Protein AF-I9H4C8-F1 (afdb_monomer)

Solvent-accessible surface area (backbone atoms only — not comparable to full-atom values): 6233 Å² total; per-residue (Å²): 110,74,68,60,54,50,52,52,50,52,52,51,51,51,53,51,51,50,54,53,52,52,52,52,49,46,36,62,76,51,71,18,38,37,35,39,35,43,27,40,49,20,89,77,54,63,38,48,39,36,34,23,54,72,83,42,77,78,46,80,48,78,42,61,51,22,75,89,47,64,49,80,47,59,39,76,72,70,81,42,82,40,41,40,37,43,31,47,72,85,47,77,48,75,49,78,46,74,39,85,59,78,43,85,46,82,48,82,44,72,116

pLDDT: mean 79.48, std 10.51, range [53.47, 94.62]

Radius of gyration: 19.23 Å; Cα contacts (8 Å, |Δi|>4): 201; chains: 1; bounding b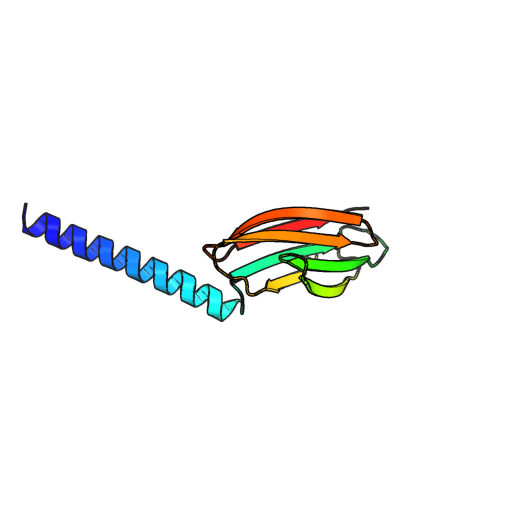ox: 34×24×62 Å

Secondary structure (DSSP, 8-state):
-HHHHHHHHHHHHHHHHHHHHHHHHHHHHTSSSEEEEEEE--SS--EEEEEEETTEEEEEEEE---TT-PEEEEE---SEEEEEEEEETTEEEEEEEEESS-EEEEEEE--

Structure (mmCIF, N/CA/C/O backbone):
data_AF-I9H4C8-F1
#
_entry.id   AF-I9H4C8-F1
#
loop_
_atom_site.group_PDB
_atom_site.id
_atom_site.type_symbol
_atom_site.label_atom_id
_atom_site.label_alt_id
_atom_site.label_comp_id
_atom_site.label_asym_id
_atom_site.label_entity_id
_atom_site.label_seq_id
_atom_site.pdbx_PDB_ins_code
_atom_site.Cartn_x
_atom_site.Cartn_y
_atom_site.Cartn_z
_atom_site.occupancy
_atom_site.B_iso_or_equiv
_atom_site.auth_seq_id
_atom_site.auth_comp_id
_atom_site.auth_asym_id
_atom_site.auth_atom_id
_atom_site.pdbx_PDB_model_num
ATOM 1 N N . MET A 1 1 ? -11.443 0.118 45.455 1.00 59.91 1 MET A N 1
ATOM 2 C CA . MET A 1 1 ? -11.248 -0.518 44.123 1.00 59.91 1 MET A CA 1
ATOM 3 C C . MET A 1 1 ? -12.305 -0.159 43.065 1.00 59.91 1 MET A C 1
ATOM 5 O O . MET A 1 1 ? -11.924 0.028 41.919 1.00 59.91 1 MET A O 1
ATOM 9 N N . ARG A 1 2 ? -13.609 -0.033 43.387 1.00 68.06 2 ARG A N 1
ATOM 10 C CA . ARG A 1 2 ? -14.682 0.230 42.388 1.00 68.06 2 ARG A CA 1
ATOM 11 C C . ARG A 1 2 ? -14.514 1.547 41.603 1.00 68.06 2 ARG A C 1
ATOM 13 O O . ARG A 1 2 ? -14.679 1.552 40.390 1.00 68.06 2 ARG A O 1
ATOM 20 N N . LYS A 1 3 ? -14.125 2.640 42.278 1.00 71.81 3 LYS A N 1
ATOM 21 C CA . LYS A 1 3 ? -13.857 3.950 41.643 1.00 71.81 3 LYS A CA 1
ATOM 22 C C . LYS A 1 3 ? -12.637 3.914 40.708 1.00 71.81 3 LYS A C 1
ATOM 24 O O . LYS A 1 3 ? -12.723 4.412 39.595 1.00 71.81 3 LYS A O 1
ATOM 29 N N . LEU A 1 4 ? -11.555 3.248 41.122 1.00 78.94 4 LEU A N 1
ATOM 30 C CA . LEU A 1 4 ? -10.335 3.102 40.317 1.00 78.94 4 LEU A CA 1
ATOM 31 C C . LEU A 1 4 ? -10.591 2.298 39.031 1.00 78.94 4 LEU A C 1
ATOM 33 O O . LEU A 1 4 ? -10.185 2.722 37.956 1.00 78.94 4 LEU A O 1
ATOM 37 N N . LYS A 1 5 ? -11.353 1.195 39.121 1.00 81.75 5 LYS A N 1
ATOM 38 C CA . LYS A 1 5 ? -11.778 0.409 37.946 1.00 81.75 5 LYS A CA 1
ATOM 39 C C . LYS A 1 5 ? -12.620 1.234 36.964 1.00 81.75 5 LYS A C 1
ATOM 41 O O . LYS A 1 5 ? -12.481 1.070 35.759 1.00 81.75 5 LYS A O 1
ATOM 46 N N . ARG A 1 6 ? -13.470 2.135 37.471 1.00 84.94 6 ARG A N 1
ATOM 47 C CA . ARG A 1 6 ? -14.318 3.009 36.645 1.00 84.94 6 ARG A CA 1
ATOM 48 C C . ARG A 1 6 ? -13.499 4.068 35.905 1.00 84.94 6 ARG A C 1
ATOM 50 O O . ARG A 1 6 ? -13.737 4.282 34.726 1.00 84.94 6 ARG A O 1
ATOM 57 N N . ILE A 1 7 ? -12.519 4.677 36.574 1.00 88.31 7 ILE A N 1
ATOM 58 C CA . ILE A 1 7 ? -11.589 5.630 35.948 1.00 88.31 7 ILE A CA 1
ATOM 59 C C . ILE A 1 7 ? -10.755 4.922 34.877 1.00 88.31 7 ILE A C 1
ATOM 61 O O . ILE A 1 7 ? -10.693 5.399 33.750 1.00 88.31 7 ILE A O 1
ATOM 65 N N . PHE A 1 8 ? -10.193 3.752 35.194 1.00 90.12 8 PHE A N 1
ATOM 66 C CA . PHE A 1 8 ? -9.437 2.953 34.230 1.00 90.12 8 PHE A CA 1
ATOM 67 C C . PHE A 1 8 ? -10.269 2.617 32.987 1.00 90.12 8 PHE A C 1
ATOM 69 O O . PHE A 1 8 ? -9.799 2.786 31.868 1.00 90.12 8 PHE A O 1
ATOM 76 N N . PHE A 1 9 ? -11.525 2.209 33.176 1.00 90.25 9 PHE A N 1
ATOM 77 C CA . PHE A 1 9 ? -12.431 1.911 32.069 1.00 90.25 9 PHE A CA 1
ATOM 78 C C . PHE A 1 9 ? -12.718 3.137 31.190 1.00 90.25 9 PHE A C 1
ATOM 80 O O . PHE A 1 9 ? -12.703 3.024 29.970 1.00 90.25 9 PHE A O 1
ATOM 87 N N . ILE A 1 10 ? -12.937 4.311 31.790 1.00 92.00 10 ILE A N 1
ATOM 88 C CA . ILE A 1 10 ? -13.173 5.560 31.046 1.00 92.00 10 ILE A CA 1
ATOM 89 C C . ILE A 1 10 ? -11.934 5.949 30.233 1.00 92.00 10 ILE A C 1
ATOM 91 O O . ILE A 1 10 ? -12.054 6.279 29.056 1.00 92.00 10 ILE A O 1
ATOM 95 N N . VAL A 1 11 ? -10.746 5.870 30.837 1.00 91.31 11 VAL A N 1
ATOM 96 C CA . VAL A 1 11 ? -9.480 6.161 30.146 1.00 91.31 11 VAL A CA 1
ATOM 97 C C . VAL A 1 11 ? -9.254 5.175 29.001 1.00 91.31 11 VAL A C 1
ATOM 99 O O . VAL A 1 11 ? -8.945 5.590 27.887 1.00 91.31 11 VAL A O 1
ATOM 102 N N . PHE A 1 12 ? -9.473 3.881 29.242 1.00 92.44 12 PHE A N 1
ATOM 103 C CA . PHE A 1 12 ? -9.361 2.847 28.217 1.00 92.44 12 PHE A CA 1
ATOM 104 C C . PHE A 1 12 ? -10.323 3.090 27.046 1.00 92.44 12 PHE A C 1
ATOM 106 O O . PHE A 1 12 ? -9.912 3.027 25.889 1.00 92.44 12 PHE A O 1
ATOM 113 N N . LEU A 1 13 ? -11.583 3.431 27.336 1.00 94.12 13 LEU A N 1
ATOM 114 C CA . LEU A 1 13 ? -12.574 3.760 26.314 1.00 94.12 13 LEU A CA 1
ATOM 115 C C . LEU A 1 13 ? -12.154 4.996 25.505 1.00 94.12 13 LEU A C 1
ATOM 117 O O . LEU A 1 13 ? -12.270 4.992 24.284 1.00 94.12 13 LEU A O 1
ATOM 121 N N . GLY A 1 14 ? -11.616 6.023 26.169 1.00 94.62 14 GLY A N 1
ATOM 122 C CA . GLY A 1 14 ? -11.091 7.217 25.507 1.00 94.62 14 GLY A CA 1
ATOM 123 C C . GLY A 1 14 ? -9.961 6.895 24.525 1.00 94.62 14 GLY A C 1
ATOM 124 O O . GLY A 1 14 ? -9.998 7.341 23.380 1.00 94.62 14 GLY A O 1
ATOM 125 N N . ILE A 1 15 ? -9.000 6.060 24.933 1.00 92.56 15 ILE A N 1
ATOM 126 C CA . ILE A 1 15 ? -7.902 5.606 24.063 1.00 92.56 15 ILE A CA 1
ATOM 127 C C . ILE A 1 15 ? -8.447 4.811 22.869 1.00 92.56 15 ILE A C 1
ATOM 129 O O . ILE A 1 15 ? -8.021 5.034 21.736 1.00 92.56 15 ILE A O 1
ATOM 133 N N . LEU A 1 16 ? -9.413 3.918 23.104 1.00 92.12 16 LEU A N 1
ATOM 134 C CA . LEU A 1 16 ? -10.027 3.107 22.054 1.00 92.12 16 LEU A CA 1
ATOM 135 C C . LEU A 1 16 ? -10.749 3.972 21.010 1.00 92.12 16 LEU A C 1
ATOM 137 O O . LEU A 1 16 ? -10.544 3.787 19.811 1.00 92.12 16 LEU A O 1
ATOM 141 N N . VAL A 1 17 ? -11.536 4.957 21.454 1.00 93.44 17 VAL A N 1
ATOM 142 C CA . VAL A 1 17 ? -12.231 5.898 20.562 1.00 93.44 17 VAL A CA 1
ATOM 143 C C . VAL A 1 17 ? -11.233 6.753 19.778 1.00 93.44 17 VAL A C 1
ATOM 145 O O . VAL A 1 17 ? -11.377 6.873 18.562 1.00 93.44 17 VAL A O 1
ATOM 148 N N . CYS A 1 18 ? -10.189 7.283 20.427 1.00 92.75 18 CYS A N 1
ATOM 149 C CA . CYS A 1 18 ? -9.117 8.009 19.738 1.00 92.75 18 CYS A CA 1
ATOM 150 C C . CYS A 1 18 ? -8.454 7.155 18.650 1.00 92.75 18 CYS A C 1
ATOM 152 O O . CYS A 1 18 ? -8.261 7.631 17.533 1.00 92.75 18 CYS A O 1
ATOM 154 N N . GLY A 1 19 ? -8.163 5.883 18.941 1.00 86.81 19 GLY A N 1
ATOM 155 C CA . GLY A 1 19 ? -7.577 4.961 17.968 1.00 86.81 19 GLY A CA 1
ATOM 156 C C . GLY A 1 19 ? -8.465 4.741 16.739 1.00 86.81 19 GLY A C 1
ATOM 157 O O . GLY A 1 19 ? -7.973 4.769 15.611 1.00 86.81 19 GLY A O 1
ATOM 158 N N . ILE A 1 20 ? -9.778 4.575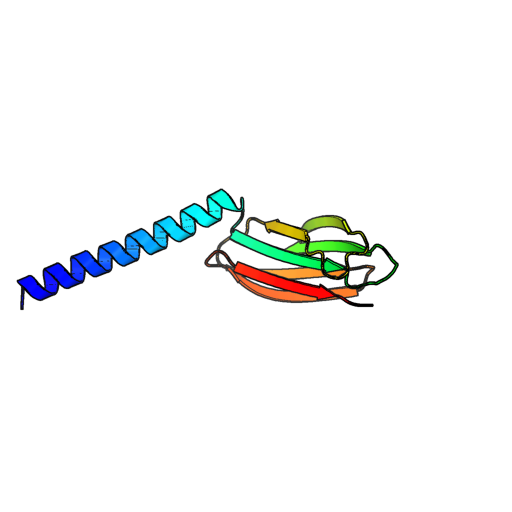 16.935 1.00 87.38 20 ILE A N 1
ATOM 159 C CA . ILE A 1 20 ? -10.745 4.406 15.836 1.00 87.38 20 ILE A CA 1
ATOM 160 C C . ILE A 1 20 ? -10.851 5.688 15.001 1.00 87.38 20 ILE A C 1
ATOM 162 O O . ILE A 1 20 ? -10.776 5.631 13.773 1.00 87.38 20 ILE A O 1
ATOM 166 N N . LEU A 1 21 ? -10.981 6.849 15.652 1.00 88.62 21 LEU A N 1
ATOM 167 C CA . LEU A 1 21 ? -11.067 8.141 14.967 1.00 88.62 21 LEU A CA 1
ATOM 168 C C . LEU A 1 21 ? -9.801 8.447 14.162 1.00 88.62 21 LEU A C 1
ATOM 170 O O . LEU A 1 21 ? -9.898 8.948 13.045 1.00 88.62 21 LEU A O 1
ATOM 174 N N . GLN A 1 22 ? -8.625 8.093 14.680 1.00 83.12 22 GLN A N 1
ATOM 175 C CA . GLN A 1 22 ? -7.361 8.252 13.967 1.00 83.12 22 GLN A CA 1
ATOM 176 C C . GLN A 1 22 ? -7.308 7.391 12.693 1.00 83.12 22 GLN A C 1
ATOM 178 O O . GLN A 1 22 ? -6.898 7.881 11.641 1.00 83.12 22 GLN A O 1
ATOM 183 N N . GLN A 1 23 ? -7.764 6.133 12.748 1.00 78.56 23 GLN A N 1
ATOM 184 C CA . GLN A 1 23 ? -7.845 5.272 11.558 1.00 78.56 23 GLN A CA 1
ATOM 185 C C . GLN A 1 23 ? -8.837 5.821 10.521 1.00 78.56 23 GLN A C 1
ATOM 187 O O . GLN A 1 23 ? -8.529 5.854 9.329 1.00 78.56 23 GLN A O 1
ATOM 192 N N . LEU A 1 24 ? -10.004 6.302 10.968 1.00 81.50 24 LEU A N 1
ATOM 193 C CA . LEU A 1 24 ? -11.000 6.928 10.092 1.00 81.50 24 LEU A CA 1
ATOM 194 C C . LEU A 1 24 ? -10.458 8.198 9.428 1.00 81.50 24 LEU A C 1
ATOM 196 O O . LEU A 1 24 ? -10.592 8.351 8.215 1.00 81.50 24 LEU A O 1
ATOM 200 N N . TYR A 1 25 ? -9.802 9.071 10.198 1.00 83.19 25 TYR A N 1
ATOM 201 C CA . TYR A 1 25 ? -9.177 10.289 9.685 1.00 83.19 25 TYR A CA 1
ATOM 202 C C . TYR A 1 25 ? -8.194 9.980 8.558 1.00 83.19 25 TYR A C 1
ATOM 204 O O . TYR A 1 25 ? -8.266 10.593 7.496 1.00 83.19 25 TYR A O 1
ATOM 212 N N . TYR A 1 26 ? -7.302 9.006 8.754 1.00 75.44 26 TYR A N 1
ATOM 213 C CA . TYR A 1 26 ? -6.322 8.665 7.729 1.00 75.44 26 TYR A CA 1
ATOM 214 C C . TYR A 1 26 ? -6.949 8.025 6.492 1.00 75.44 26 TYR A C 1
ATOM 216 O O . TYR A 1 26 ? -6.570 8.384 5.380 1.00 75.44 26 TYR A O 1
ATOM 224 N N . LYS A 1 27 ? -7.949 7.155 6.666 1.00 73.81 27 LYS A N 1
ATOM 225 C CA . LYS A 1 27 ? -8.682 6.560 5.541 1.00 73.81 27 LYS A CA 1
ATOM 226 C C . LYS A 1 27 ? -9.365 7.620 4.671 1.00 73.81 27 LYS A C 1
ATOM 228 O O . LYS A 1 27 ? -9.385 7.482 3.452 1.00 73.81 27 LYS A O 1
ATOM 233 N N . VAL A 1 28 ? -9.918 8.667 5.289 1.00 78.81 28 VAL A N 1
ATOM 234 C CA . VAL A 1 28 ? -10.530 9.797 4.570 1.00 78.81 28 VAL A CA 1
ATOM 235 C C . VAL A 1 28 ? -9.458 10.678 3.931 1.00 78.81 28 VAL A C 1
ATOM 237 O O . VAL A 1 28 ? -9.533 10.956 2.742 1.00 78.81 28 VAL A O 1
ATOM 240 N N . LYS A 1 29 ? -8.434 11.082 4.692 1.00 78.06 29 LYS A N 1
ATOM 241 C CA . LYS A 1 29 ? -7.388 12.008 4.231 1.00 78.06 29 LYS A CA 1
ATOM 242 C C . LYS A 1 29 ? -6.581 11.484 3.046 1.00 78.06 29 LYS A C 1
ATOM 244 O O . LYS A 1 29 ? -6.151 12.276 2.215 1.00 78.06 29 LYS A O 1
ATOM 249 N N . TYR A 1 30 ? -6.312 10.183 3.015 1.00 73.88 30 TYR A N 1
ATOM 250 C CA . TYR A 1 30 ? -5.455 9.571 2.000 1.00 73.88 30 TYR A CA 1
ATOM 251 C C . TYR A 1 30 ? -6.235 8.805 0.932 1.00 73.88 30 TYR A C 1
ATOM 253 O O . TYR A 1 30 ? -5.622 8.147 0.097 1.00 73.88 30 TYR A O 1
ATOM 261 N N . GLU A 1 31 ? -7.571 8.880 0.962 1.00 74.25 31 GLU A N 1
ATOM 262 C CA . GLU A 1 31 ? -8.470 8.219 0.006 1.00 74.25 31 GLU A CA 1
ATOM 263 C C . GLU A 1 31 ? -8.218 6.706 -0.156 1.00 74.25 31 GLU A C 1
ATOM 265 O O . GLU A 1 31 ? -8.623 6.087 -1.137 1.00 74.25 31 GLU A O 1
ATOM 270 N N . GLY A 1 32 ? -7.588 6.078 0.837 1.00 72.00 32 GLY A N 1
ATOM 271 C CA . GLY A 1 32 ? -7.090 4.709 0.788 1.00 72.00 32 GLY A CA 1
ATOM 272 C C . GLY A 1 32 ? -6.541 4.270 2.143 1.00 72.00 32 GLY A C 1
ATOM 273 O O . GLY A 1 32 ? -6.288 5.094 3.023 1.00 72.00 32 GLY A O 1
ATOM 274 N N . ASN A 1 33 ? -6.399 2.962 2.332 1.00 77.88 33 ASN A N 1
ATOM 275 C CA . ASN A 1 33 ? -5.771 2.356 3.511 1.00 77.88 33 ASN A CA 1
ATOM 276 C C . ASN A 1 33 ? -4.385 1.770 3.212 1.00 77.88 33 ASN A C 1
ATOM 278 O O . ASN A 1 33 ? -3.664 1.422 4.139 1.00 77.88 33 ASN A O 1
ATOM 282 N N . LEU A 1 34 ? -3.962 1.757 1.952 1.00 80.81 34 LEU A N 1
ATOM 283 C CA . LEU A 1 34 ? -2.582 1.498 1.583 1.00 80.81 34 LEU A CA 1
ATOM 284 C C . LEU A 1 34 ? -1.984 2.768 0.985 1.00 80.81 34 LEU A C 1
ATOM 286 O O . LEU A 1 34 ? -2.550 3.337 0.053 1.00 80.81 34 LEU A O 1
ATOM 290 N N . ILE A 1 35 ? -0.845 3.202 1.519 1.00 81.94 35 ILE A N 1
ATOM 291 C CA . ILE A 1 35 ? -0.101 4.355 1.019 1.00 81.94 35 ILE A CA 1
ATOM 292 C C . ILE A 1 35 ? 1.328 3.912 0.748 1.00 81.94 35 ILE A C 1
ATOM 294 O O . ILE A 1 35 ? 2.002 3.360 1.622 1.00 81.94 35 ILE A O 1
ATOM 298 N N . PHE A 1 36 ? 1.814 4.182 -0.454 1.00 82.56 36 PHE A N 1
ATOM 299 C CA . PHE A 1 36 ? 3.195 3.894 -0.808 1.00 82.56 36 PHE A CA 1
ATOM 300 C C . PHE A 1 36 ? 3.842 5.082 -1.500 1.00 82.56 36 PHE A C 1
ATOM 302 O O . PHE A 1 36 ? 3.200 5.875 -2.193 1.00 82.56 36 PHE A O 1
ATOM 309 N N . TYR A 1 37 ? 5.137 5.199 -1.247 1.00 81.38 37 TYR A N 1
ATOM 310 C CA . TYR A 1 37 ? 6.022 6.162 -1.866 1.00 81.38 37 TYR A CA 1
ATOM 311 C C . TYR A 1 37 ? 6.953 5.403 -2.791 1.00 81.38 37 TYR A C 1
ATOM 313 O O . TYR A 1 37 ? 7.621 4.463 -2.352 1.00 81.38 37 TYR A O 1
ATOM 321 N N . ILE A 1 38 ? 6.972 5.811 -4.054 1.00 79.44 38 ILE A N 1
ATOM 322 C CA . ILE A 1 38 ? 7.859 5.243 -5.063 1.00 79.44 38 ILE A CA 1
ATOM 323 C C . ILE A 1 38 ? 8.710 6.372 -5.611 1.00 79.44 38 ILE A C 1
ATOM 325 O O . ILE A 1 38 ? 8.198 7.453 -5.914 1.00 79.44 38 ILE A O 1
ATOM 329 N N . ALA A 1 39 ? 10.005 6.111 -5.706 1.00 80.75 39 ALA A N 1
ATOM 330 C CA . ALA A 1 39 ? 10.950 6.961 -6.403 1.00 80.75 39 ALA A CA 1
ATOM 331 C C . ALA A 1 39 ? 11.657 6.145 -7.481 1.00 80.75 39 ALA A C 1
ATOM 333 O O . ALA A 1 39 ? 12.073 5.009 -7.241 1.00 80.75 39 ALA A O 1
ATOM 334 N N . ASN A 1 40 ? 11.795 6.763 -8.650 1.00 77.75 40 ASN A N 1
ATOM 335 C CA . ASN A 1 40 ? 12.751 6.337 -9.654 1.00 77.75 40 ASN A CA 1
ATOM 336 C C . ASN A 1 40 ? 14.107 6.941 -9.276 1.00 77.75 40 ASN A C 1
ATOM 338 O O . ASN A 1 40 ? 14.322 8.141 -9.452 1.00 77.75 40 ASN A O 1
ATOM 342 N N . GLU A 1 41 ? 15.001 6.124 -8.719 1.00 77.19 41 GLU A N 1
ATOM 343 C CA . GLU A 1 41 ? 16.354 6.552 -8.354 1.00 77.19 41 GLU A CA 1
ATOM 344 C C . GLU A 1 41 ? 17.311 6.531 -9.562 1.00 77.19 41 GLU A C 1
ATOM 346 O O . GLU A 1 41 ? 18.494 6.833 -9.401 1.00 77.19 41 GLU A O 1
ATOM 351 N N . SER A 1 42 ? 16.819 6.220 -10.775 1.00 71.81 42 SER A N 1
ATOM 352 C CA . SER A 1 42 ? 17.590 6.399 -12.010 1.00 71.81 42 SER A CA 1
ATOM 353 C C . SER A 1 42 ? 17.952 7.869 -12.215 1.00 71.81 42 SER A C 1
ATOM 355 O O . SER A 1 42 ? 17.143 8.777 -12.010 1.00 71.81 42 SER A O 1
ATOM 357 N N . LEU A 1 43 ? 19.191 8.101 -12.645 1.00 66.25 43 LEU A N 1
ATOM 358 C CA . LEU A 1 43 ? 19.731 9.442 -12.864 1.00 66.25 43 LEU A CA 1
ATOM 359 C C . LEU A 1 43 ? 19.233 10.079 -14.168 1.00 66.25 43 LEU A C 1
ATOM 361 O O . LEU A 1 43 ? 19.217 11.305 -14.276 1.00 66.25 43 LEU A O 1
ATOM 365 N N . VAL A 1 44 ? 18.850 9.278 -15.164 1.00 67.62 44 VAL A N 1
ATOM 366 C CA . VAL A 1 44 ? 18.684 9.769 -16.544 1.00 67.62 44 VAL A CA 1
ATOM 367 C C . VAL A 1 4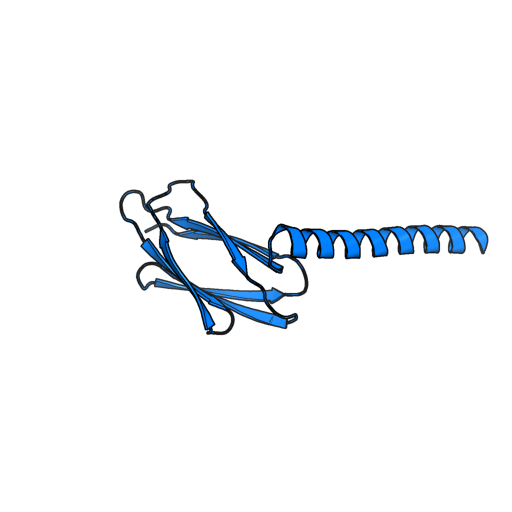4 ? 17.380 9.312 -17.181 1.00 67.62 44 VAL A C 1
ATOM 369 O O . VAL A 1 44 ? 16.758 10.098 -17.890 1.00 67.62 44 VAL A O 1
ATOM 372 N N . ASP A 1 45 ? 16.939 8.087 -16.901 1.00 79.44 45 ASP A N 1
ATOM 373 C CA . ASP A 1 45 ? 15.864 7.480 -17.677 1.00 79.44 45 ASP A CA 1
ATOM 374 C C . ASP A 1 45 ? 14.534 7.495 -16.913 1.00 79.44 45 ASP A C 1
ATOM 376 O O . ASP A 1 45 ? 14.489 7.084 -15.743 1.00 79.44 45 ASP A O 1
ATOM 380 N N . PRO A 1 46 ? 13.432 7.923 -17.557 1.00 81.38 46 PRO A N 1
ATOM 381 C CA . PRO A 1 46 ? 12.105 7.675 -17.023 1.00 81.38 46 PRO A CA 1
ATOM 382 C C . PRO A 1 46 ? 11.839 6.166 -16.960 1.00 81.38 46 PRO A C 1
ATOM 384 O O . PRO A 1 46 ? 12.472 5.355 -17.647 1.00 81.38 46 PRO A O 1
ATOM 387 N N . ALA A 1 47 ? 10.901 5.770 -16.107 1.00 84.44 47 ALA A N 1
ATOM 388 C CA . ALA A 1 47 ? 10.564 4.370 -15.918 1.00 84.44 47 ALA A CA 1
ATOM 389 C C . ALA A 1 47 ? 9.064 4.128 -16.050 1.00 84.44 47 ALA A C 1
ATOM 391 O O . ALA A 1 47 ? 8.260 4.839 -15.456 1.00 84.44 47 ALA A O 1
ATOM 392 N N . GLN A 1 48 ? 8.686 3.076 -16.774 1.00 89.75 48 GLN A N 1
ATOM 393 C CA . GLN A 1 48 ? 7.319 2.577 -16.758 1.00 89.75 48 GLN A CA 1
ATOM 394 C C . GLN A 1 48 ? 7.071 1.876 -15.425 1.00 89.75 48 GLN A C 1
ATOM 396 O O . GLN A 1 48 ? 7.669 0.831 -15.152 1.00 89.75 48 GLN A O 1
ATOM 401 N N . LEU A 1 49 ? 6.183 2.445 -14.619 1.00 89.19 49 LEU A N 1
ATOM 402 C CA . LEU A 1 49 ? 5.734 1.917 -13.343 1.00 89.19 49 LEU A CA 1
ATOM 403 C C . LEU A 1 49 ? 4.365 1.254 -13.506 1.00 89.19 49 LEU A C 1
ATOM 405 O O . LEU A 1 49 ? 3.373 1.898 -13.842 1.00 89.19 49 LEU A O 1
ATOM 409 N N . GLU A 1 50 ? 4.290 -0.024 -13.158 1.00 91.19 50 GLU A N 1
ATOM 410 C CA . GLU A 1 50 ? 3.031 -0.738 -12.988 1.00 91.19 50 GLU A CA 1
ATOM 411 C C . GLU A 1 50 ? 2.918 -1.249 -11.555 1.00 91.19 50 GLU A C 1
ATOM 413 O O . GLU A 1 50 ? 3.869 -1.802 -10.997 1.00 91.19 50 GLU A O 1
ATOM 418 N N . ILE A 1 51 ? 1.737 -1.122 -10.955 1.00 89.50 51 ILE A N 1
ATOM 419 C CA . ILE A 1 51 ? 1.490 -1.639 -9.606 1.00 89.50 51 ILE A CA 1
ATOM 420 C C . ILE A 1 51 ? 0.272 -2.526 -9.626 1.00 89.50 51 ILE A C 1
ATOM 422 O O . ILE A 1 51 ? -0.789 -2.151 -10.125 1.00 89.50 51 ILE A O 1
ATOM 426 N N . PHE A 1 52 ? 0.432 -3.694 -9.026 1.00 90.12 52 PHE A N 1
ATOM 427 C CA . PHE A 1 52 ? -0.588 -4.707 -8.902 1.00 90.12 52 PHE A CA 1
ATOM 428 C C . PHE A 1 52 ? -0.860 -4.978 -7.431 1.00 90.12 52 PHE A C 1
ATOM 430 O O . PHE A 1 52 ? 0.068 -5.164 -6.645 1.00 90.12 52 PHE A O 1
ATOM 437 N N . ILE A 1 53 ? -2.134 -5.066 -7.064 1.00 87.88 53 ILE A N 1
ATOM 438 C CA . ILE A 1 53 ? -2.564 -5.540 -5.747 1.00 87.88 53 ILE A CA 1
ATOM 439 C C . ILE A 1 53 ? -3.462 -6.750 -5.963 1.00 87.88 53 ILE A C 1
ATOM 441 O O . ILE A 1 53 ? -4.455 -6.671 -6.682 1.00 87.88 53 ILE A O 1
ATOM 445 N N . GLY A 1 54 ? -3.093 -7.894 -5.385 1.00 85.31 54 GLY A N 1
ATOM 446 C CA . GLY A 1 54 ? -3.842 -9.143 -5.565 1.00 85.31 54 GLY A CA 1
ATOM 447 C C . GLY A 1 54 ? -3.942 -9.584 -7.032 1.00 85.31 54 GLY A C 1
ATOM 448 O O . GLY A 1 54 ? -4.916 -10.224 -7.412 1.00 85.31 54 GLY A O 1
ATOM 449 N N . GLY A 1 55 ? -2.967 -9.203 -7.867 1.00 86.44 55 GLY A N 1
ATOM 450 C CA . GLY A 1 55 ? -2.957 -9.472 -9.310 1.00 86.44 55 GLY A CA 1
ATOM 451 C C . GLY A 1 55 ? -3.740 -8.470 -10.168 1.00 86.44 55 GLY A C 1
ATOM 452 O O . GLY A 1 55 ? -3.694 -8.564 -11.391 1.00 86.44 55 GLY A O 1
ATOM 453 N N . ILE A 1 56 ? -4.418 -7.489 -9.567 1.00 88.25 56 ILE A N 1
ATOM 454 C CA . ILE A 1 56 ? -5.151 -6.441 -10.289 1.00 88.25 56 ILE A CA 1
ATOM 455 C C . ILE A 1 56 ? -4.234 -5.234 -10.478 1.00 88.25 56 ILE A C 1
ATOM 457 O O . ILE A 1 56 ? -3.731 -4.700 -9.489 1.00 88.25 56 ILE A O 1
ATOM 461 N N . LYS A 1 57 ? -4.039 -4.786 -11.727 1.00 90.81 57 LYS A N 1
ATOM 462 C CA . LYS A 1 57 ? -3.284 -3.561 -12.026 1.00 90.81 57 LYS A CA 1
ATOM 463 C C . LYS A 1 57 ? -4.078 -2.345 -11.546 1.00 90.81 57 LYS A C 1
ATOM 465 O O . LYS A 1 57 ? -5.223 -2.162 -11.951 1.00 90.81 57 LYS A O 1
ATOM 470 N N . ILE A 1 58 ? -3.474 -1.536 -10.685 1.00 89.25 58 ILE A N 1
ATOM 471 C CA . ILE A 1 58 ? -4.088 -0.329 -10.118 1.00 89.25 58 ILE A CA 1
ATOM 472 C C . ILE A 1 58 ? -3.442 0.959 -10.630 1.00 89.25 58 ILE A C 1
ATOM 474 O O . ILE A 1 58 ? -4.095 1.997 -10.631 1.00 89.25 58 ILE A O 1
ATOM 478 N N . ILE A 1 59 ? -2.175 0.895 -11.043 1.00 89.38 59 ILE A N 1
ATOM 479 C CA . ILE A 1 59 ? -1.388 2.025 -11.544 1.00 89.38 59 ILE A CA 1
ATOM 480 C C . ILE A 1 59 ? -0.604 1.544 -12.763 1.00 89.38 59 ILE A C 1
ATOM 482 O O . ILE A 1 59 ? -0.097 0.419 -12.762 1.00 89.38 59 ILE A O 1
ATOM 486 N N . ASP A 1 60 ? -0.550 2.398 -13.779 1.00 91.44 60 ASP A N 1
ATOM 487 C CA . ASP A 1 60 ? 0.177 2.207 -15.031 1.00 91.44 60 ASP A CA 1
ATOM 488 C C . ASP A 1 60 ? 0.577 3.591 -15.556 1.00 91.44 60 ASP A C 1
ATOM 490 O O . ASP A 1 60 ? -0.250 4.309 -16.122 1.00 91.44 60 ASP A O 1
ATOM 494 N N . GLU A 1 61 ? 1.799 4.024 -15.262 1.00 89.75 61 GLU A N 1
ATOM 495 C CA . GLU A 1 61 ? 2.278 5.350 -15.649 1.00 89.75 61 GLU A CA 1
ATOM 496 C C . GLU A 1 61 ? 3.792 5.388 -15.841 1.00 89.75 61 GLU A C 1
ATOM 498 O O . GLU A 1 61 ? 4.536 4.610 -15.247 1.00 89.75 61 GLU A O 1
ATOM 503 N N . GLU A 1 62 ? 4.246 6.336 -16.651 1.00 87.75 62 GLU A N 1
ATOM 504 C CA . GLU A 1 62 ? 5.657 6.681 -16.750 1.00 87.75 62 GLU A CA 1
ATOM 505 C C . GLU A 1 62 ? 6.015 7.650 -15.615 1.00 87.75 62 GLU A C 1
ATOM 507 O O . GLU A 1 62 ? 5.362 8.682 -15.430 1.00 87.75 62 GLU A O 1
ATOM 512 N N . ILE A 1 63 ? 7.033 7.304 -14.831 1.00 85.25 63 ILE A N 1
ATOM 513 C CA . ILE A 1 63 ? 7.579 8.152 -13.773 1.00 85.25 63 ILE A CA 1
ATOM 514 C C . ILE A 1 63 ? 8.909 8.750 -14.230 1.00 85.25 63 ILE A C 1
ATOM 516 O O . ILE A 1 63 ? 9.823 8.034 -14.646 1.00 85.25 63 ILE A O 1
ATOM 520 N N . GLU A 1 64 ? 9.018 10.074 -14.148 1.00 82.06 64 GLU A N 1
ATOM 521 C CA . GLU A 1 64 ? 10.236 10.804 -14.506 1.00 82.06 64 GLU A CA 1
ATOM 522 C C . GLU A 1 64 ? 11.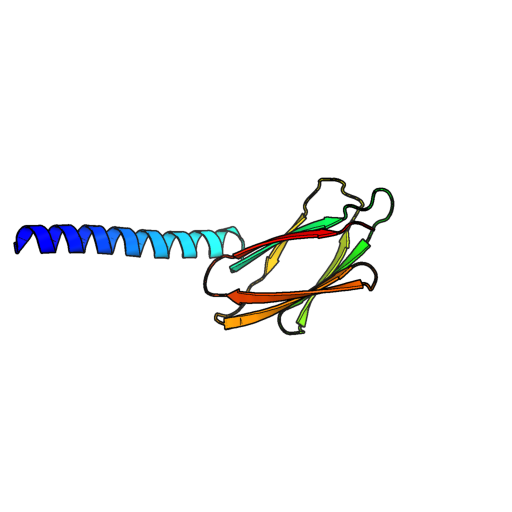415 10.429 -13.595 1.00 82.06 64 GLU A C 1
ATOM 524 O O . GLU A 1 64 ? 11.246 9.873 -12.502 1.00 82.06 64 GLU A O 1
ATOM 529 N N . ASN A 1 65 ? 12.629 10.739 -14.051 1.00 73.06 65 ASN A N 1
ATOM 530 C CA . ASN A 1 65 ? 13.823 10.627 -13.228 1.00 73.06 65 ASN A CA 1
ATOM 531 C C . ASN A 1 65 ? 13.734 11.622 -12.061 1.00 73.06 65 ASN A C 1
ATOM 533 O O . ASN A 1 65 ? 13.646 12.836 -12.230 1.00 73.06 65 ASN A O 1
ATOM 537 N N . GLY A 1 66 ? 13.731 11.092 -10.843 1.00 64.44 66 GLY A N 1
ATOM 538 C CA . GLY A 1 66 ? 13.460 11.867 -9.644 1.00 64.44 66 GLY A CA 1
ATOM 539 C C . GLY A 1 66 ? 14.377 11.426 -8.527 1.00 64.44 66 GLY A C 1
ATOM 540 O O . GLY A 1 66 ? 13.913 10.849 -7.545 1.00 64.44 66 GLY A O 1
ATOM 541 N N . PHE A 1 67 ? 15.679 11.694 -8.659 1.00 57.44 67 PHE A N 1
ATOM 542 C CA . PHE A 1 67 ? 16.639 11.439 -7.587 1.00 57.44 67 PHE A CA 1
ATOM 543 C C . PHE A 1 67 ? 16.189 12.208 -6.326 1.00 57.44 67 PHE A C 1
ATOM 545 O O . PHE A 1 67 ? 16.231 13.437 -6.290 1.00 57.44 67 PHE A O 1
ATOM 552 N N . HIS A 1 68 ? 15.690 11.482 -5.317 1.00 59.94 68 HIS A N 1
ATOM 553 C CA . HIS A 1 68 ? 15.019 11.988 -4.101 1.00 59.94 68 HIS A CA 1
ATOM 554 C C . HIS A 1 68 ? 13.614 12.606 -4.254 1.00 59.94 68 HIS A C 1
ATOM 556 O O . HIS A 1 68 ? 13.111 13.217 -3.305 1.00 59.94 68 HIS A O 1
ATOM 562 N N . TRP A 1 69 ? 12.937 12.435 -5.390 1.00 69.06 69 TRP A N 1
ATOM 563 C CA . TRP A 1 69 ? 11.539 12.841 -5.565 1.00 69.06 69 TRP A CA 1
ATOM 564 C C . TRP A 1 69 ? 10.613 11.631 -5.479 1.00 69.06 69 TRP A C 1
ATOM 566 O O . TRP A 1 69 ? 10.425 10.871 -6.424 1.00 69.06 69 TRP A O 1
ATOM 576 N N . TYR A 1 70 ? 10.018 11.460 -4.301 1.00 74.75 70 TYR A N 1
ATOM 577 C CA . TYR A 1 70 ? 9.048 10.402 -4.044 1.00 74.75 70 TYR A CA 1
ATOM 578 C C . TYR A 1 70 ? 7.666 10.843 -4.512 1.00 74.75 70 TYR A C 1
ATOM 580 O O . TYR A 1 70 ? 7.114 11.825 -4.002 1.00 74.75 70 TYR A O 1
ATOM 588 N N . LYS A 1 71 ? 7.057 10.077 -5.415 1.00 82.69 71 LYS A N 1
ATOM 589 C CA . LYS A 1 71 ? 5.640 10.240 -5.733 1.00 82.69 71 LYS A CA 1
ATOM 590 C C . LYS A 1 71 ? 4.815 9.386 -4.775 1.00 82.69 71 LYS A C 1
ATOM 592 O O . LYS A 1 71 ? 5.123 8.222 -4.512 1.00 82.69 71 LYS A O 1
ATOM 597 N N . ARG A 1 72 ? 3.788 10.005 -4.188 1.00 85.31 72 ARG A N 1
ATOM 598 C CA . ARG A 1 72 ? 2.861 9.348 -3.262 1.00 85.31 72 ARG A CA 1
ATOM 599 C C . ARG A 1 72 ? 1.693 8.766 -4.038 1.00 85.31 72 ARG A C 1
ATOM 601 O O . ARG A 1 72 ? 1.026 9.490 -4.771 1.00 85.31 72 ARG A O 1
ATOM 608 N N . TYR A 1 73 ? 1.367 7.522 -3.732 1.00 84.31 73 TYR A N 1
ATOM 609 C CA . TYR A 1 73 ? 0.199 6.831 -4.251 1.00 84.31 73 TYR A CA 1
ATOM 610 C C . TYR A 1 73 ? -0.631 6.277 -3.103 1.00 84.31 73 TYR A C 1
ATOM 612 O O . TYR A 1 73 ? -0.112 5.979 -2.021 1.00 84.31 73 TYR A O 1
ATOM 620 N N . SER A 1 74 ? -1.927 6.124 -3.345 1.00 84.81 74 SER A N 1
ATOM 621 C CA . SER A 1 74 ? -2.833 5.475 -2.412 1.00 84.81 74 SER A CA 1
ATOM 622 C C . SER A 1 74 ? -3.743 4.490 -3.128 1.00 84.81 74 SER A C 1
ATOM 624 O O . SER A 1 74 ? -4.129 4.682 -4.279 1.00 84.81 74 SER A O 1
ATOM 626 N N . ALA A 1 75 ? -4.075 3.412 -2.427 1.00 83.62 75 ALA A N 1
ATOM 627 C CA . ALA A 1 75 ? -5.006 2.402 -2.891 1.00 83.62 75 ALA A CA 1
ATOM 628 C C . ALA A 1 75 ? -5.955 1.993 -1.760 1.00 83.62 75 ALA A C 1
ATOM 630 O O . ALA A 1 75 ? -5.610 2.016 -0.572 1.00 83.62 75 ALA A O 1
ATOM 631 N N . LYS A 1 76 ? -7.174 1.611 -2.143 1.00 83.44 76 LYS A N 1
ATOM 632 C CA . LYS A 1 76 ? -8.139 0.971 -1.245 1.00 83.44 76 LYS A CA 1
ATOM 633 C C . LYS A 1 76 ? -7.980 -0.537 -1.359 1.00 83.44 76 LYS A C 1
ATOM 635 O O . LYS A 1 76 ? -8.101 -1.094 -2.444 1.00 83.44 76 LYS A O 1
ATOM 640 N N . THR A 1 77 ? -7.768 -1.187 -0.232 1.00 78.44 77 THR A N 1
ATOM 641 C CA . THR A 1 77 ? -7.661 -2.641 -0.098 1.00 78.44 77 THR A CA 1
ATOM 642 C C . THR A 1 77 ? -8.696 -3.112 0.929 1.00 78.44 77 THR A C 1
ATOM 644 O O . THR A 1 77 ? -9.200 -2.340 1.754 1.00 78.44 77 THR A O 1
ATOM 647 N N . THR A 1 78 ? -9.061 -4.388 0.883 1.00 79.25 78 THR A N 1
ATOM 648 C CA . THR A 1 78 ? -9.902 -5.007 1.918 1.00 79.25 78 THR A CA 1
ATOM 649 C C . THR A 1 78 ? -9.060 -5.433 3.119 1.00 79.25 78 THR A C 1
ATOM 651 O O . THR A 1 78 ? -7.848 -5.54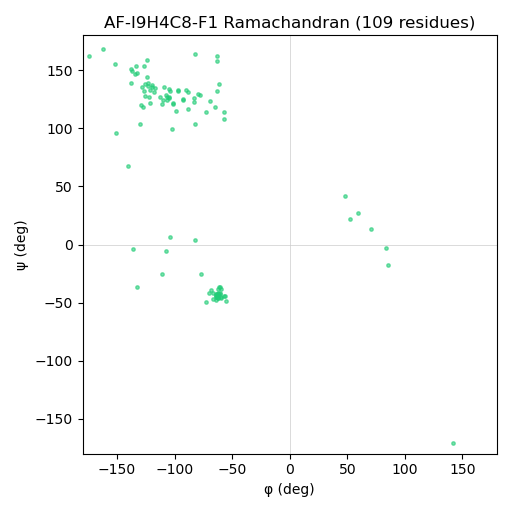5 3.019 1.00 79.25 78 THR A O 1
ATOM 654 N N . SER A 1 79 ? -9.670 -5.716 4.269 1.00 73.94 79 SER A N 1
ATOM 655 C CA . SER A 1 79 ? -8.931 -6.349 5.373 1.00 73.94 79 SER A CA 1
ATOM 656 C C . SER A 1 79 ? -8.458 -7.741 4.943 1.00 73.94 79 SER A C 1
ATOM 658 O O . SER A 1 79 ? -9.267 -8.514 4.427 1.00 73.94 79 SER A O 1
ATOM 660 N N . GLY A 1 80 ? -7.188 -8.080 5.167 1.00 78.25 80 GLY A N 1
ATOM 661 C CA . GLY A 1 80 ? -6.651 -9.402 4.827 1.00 78.25 80 GLY A CA 1
ATOM 662 C C . GLY A 1 80 ? -5.223 -9.398 4.286 1.00 78.25 80 GLY A C 1
ATOM 663 O O . GLY A 1 80 ? -4.529 -8.385 4.319 1.00 78.25 80 GLY A O 1
ATOM 664 N N . ASN A 1 81 ? -4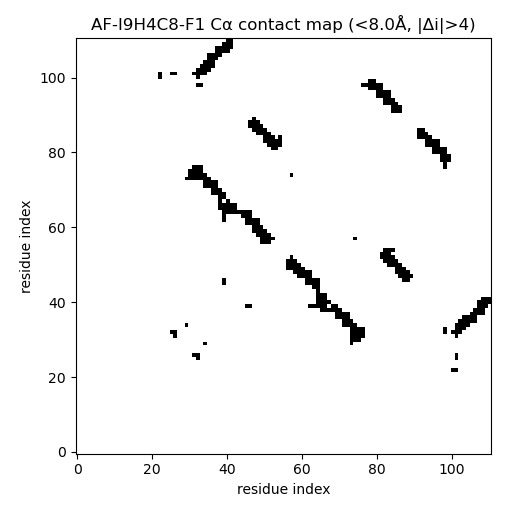.785 -10.561 3.800 1.00 82.94 81 ASN A N 1
ATOM 665 C CA . ASN A 1 81 ? -3.489 -10.719 3.144 1.00 82.94 81 ASN A CA 1
ATOM 666 C C . ASN A 1 81 ? -3.556 -10.200 1.711 1.00 82.94 81 ASN A C 1
ATOM 668 O O . ASN A 1 81 ? -4.403 -10.637 0.932 1.00 82.94 81 ASN A O 1
ATOM 672 N N . HIS A 1 82 ? -2.610 -9.340 1.358 1.00 84.44 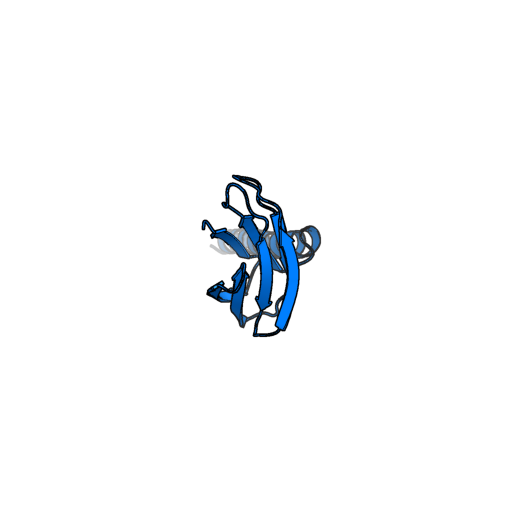82 HIS A N 1
ATOM 673 C CA . HIS A 1 82 ? -2.445 -8.819 0.011 1.00 84.44 82 HIS A CA 1
ATOM 674 C C . HIS A 1 82 ? -1.039 -9.093 -0.482 1.00 84.44 82 HIS A C 1
ATOM 676 O O . HIS A 1 82 ? -0.062 -9.023 0.265 1.00 84.44 82 HIS A O 1
ATOM 682 N N . LYS A 1 83 ? -0.956 -9.367 -1.778 1.00 87.38 83 LYS A N 1
ATOM 683 C CA . LYS A 1 83 ? 0.292 -9.366 -2.525 1.00 87.38 83 LYS A CA 1
ATOM 684 C C . LYS A 1 83 ? 0.357 -8.062 -3.302 1.00 87.38 83 LYS A C 1
ATOM 686 O O . LYS A 1 83 ? -0.544 -7.807 -4.103 1.00 87.38 83 LYS A O 1
ATOM 691 N N . ILE A 1 84 ? 1.384 -7.259 -3.060 1.00 87.38 84 ILE A N 1
ATOM 692 C CA . ILE A 1 84 ? 1.725 -6.137 -3.930 1.00 87.38 84 ILE A CA 1
ATOM 693 C C . ILE A 1 84 ? 2.823 -6.598 -4.878 1.00 87.38 84 ILE A C 1
ATOM 695 O O . ILE A 1 84 ? 3.793 -7.225 -4.461 1.00 87.38 84 ILE A O 1
ATOM 699 N N . ALA A 1 85 ? 2.652 -6.312 -6.159 1.00 88.31 85 ALA A N 1
ATOM 700 C CA . ALA A 1 85 ? 3.705 -6.472 -7.138 1.00 88.31 85 ALA A CA 1
ATOM 701 C C . ALA A 1 85 ? 3.934 -5.120 -7.798 1.00 88.31 85 ALA A C 1
ATOM 703 O O . ALA A 1 85 ? 2.992 -4.489 -8.273 1.00 88.31 85 ALA A O 1
ATOM 704 N N . VAL A 1 86 ? 5.174 -4.667 -7.793 1.00 87.00 86 VAL A N 1
ATOM 705 C CA . VAL A 1 86 ? 5.602 -3.453 -8.470 1.00 87.00 86 VAL A CA 1
ATOM 706 C C . VAL A 1 86 ? 6.479 -3.890 -9.621 1.00 87.00 86 VAL A C 1
ATOM 708 O O . VAL A 1 86 ? 7.471 -4.591 -9.422 1.00 87.00 86 VAL A O 1
ATOM 711 N N . ARG A 1 87 ? 6.080 -3.520 -10.832 1.00 87.50 87 ARG A N 1
ATOM 712 C CA . ARG A 1 87 ? 6.881 -3.727 -12.025 1.00 87.50 87 ARG A CA 1
ATOM 713 C C . ARG A 1 87 ? 7.435 -2.391 -12.471 1.00 87.50 87 ARG A C 1
ATOM 715 O O . ARG A 1 87 ? 6.671 -1.454 -12.675 1.00 87.50 87 ARG A O 1
ATOM 722 N N . MET A 1 88 ? 8.745 -2.323 -12.651 1.00 84.62 88 MET A N 1
ATOM 723 C CA . MET A 1 88 ? 9.407 -1.131 -13.152 1.00 84.62 88 MET A CA 1
ATOM 724 C C . MET A 1 88 ? 10.291 -1.494 -14.341 1.00 84.62 88 MET A C 1
ATOM 726 O O . MET A 1 88 ? 11.182 -2.333 -14.221 1.00 84.62 88 MET A O 1
ATOM 730 N N . ASN A 1 89 ? 10.006 -0.935 -15.522 1.00 84.69 89 ASN A N 1
ATOM 731 C CA . ASN A 1 89 ? 10.712 -1.264 -16.772 1.00 84.69 89 ASN A CA 1
ATOM 732 C C . ASN A 1 89 ? 10.859 -2.785 -17.013 1.00 84.69 89 ASN A C 1
ATOM 734 O O . ASN A 1 89 ? 11.926 -3.273 -17.394 1.00 84.69 89 ASN A O 1
ATOM 738 N N . GLY A 1 90 ? 9.802 -3.551 -16.728 1.00 81.50 90 GLY A N 1
ATOM 739 C CA . GLY A 1 90 ? 9.781 -5.011 -16.875 1.00 81.50 90 GLY A CA 1
ATOM 740 C C . GLY A 1 90 ? 10.329 -5.810 -15.685 1.00 81.50 90 GLY A C 1
ATOM 741 O O . GLY A 1 90 ? 10.003 -6.990 -15.567 1.00 81.50 90 GLY A O 1
ATOM 742 N N . GLU A 1 91 ? 11.088 -5.197 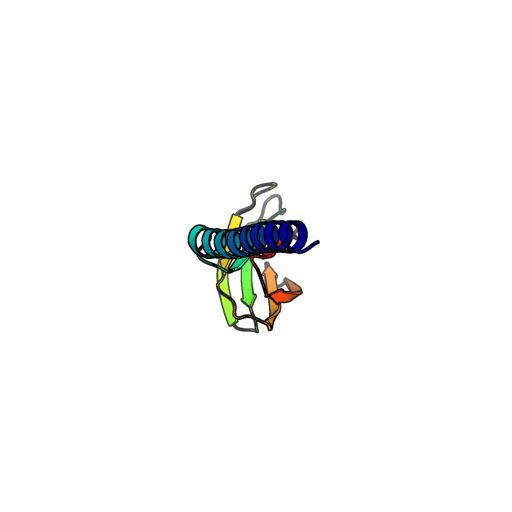-14.772 1.00 83.38 91 GLU A N 1
ATOM 743 C CA . GLU A 1 91 ? 11.572 -5.863 -13.556 1.00 83.38 91 GLU A CA 1
ATOM 744 C C . GLU A 1 91 ? 10.481 -5.909 -12.498 1.00 83.38 91 GLU A C 1
ATOM 746 O O . GLU A 1 91 ? 9.854 -4.897 -12.198 1.00 83.38 91 GLU A O 1
ATOM 751 N N . LEU A 1 92 ? 10.251 -7.094 -11.940 1.00 85.56 92 LEU A N 1
ATOM 752 C CA . LEU A 1 92 ? 9.193 -7.347 -10.974 1.00 85.56 92 LEU A CA 1
ATOM 753 C C . LEU A 1 92 ? 9.774 -7.465 -9.566 1.00 85.56 92 LEU A C 1
ATOM 755 O O . LEU A 1 92 ? 10.624 -8.315 -9.310 1.00 85.56 92 LEU A O 1
ATOM 759 N N . ALA A 1 93 ? 9.244 -6.671 -8.646 1.00 83.31 93 ALA A N 1
ATOM 760 C CA . ALA A 1 93 ? 9.443 -6.819 -7.216 1.00 83.31 93 ALA A CA 1
ATOM 761 C C . ALA A 1 93 ? 8.098 -7.121 -6.552 1.00 83.31 93 ALA A C 1
ATOM 763 O O . ALA A 1 93 ? 7.088 -6.484 -6.849 1.00 83.31 93 ALA A O 1
ATOM 764 N N . GLU A 1 94 ? 8.076 -8.092 -5.647 1.00 85.12 94 GLU A N 1
ATOM 765 C CA . GLU A 1 94 ? 6.861 -8.511 -4.954 1.00 85.12 94 GLU A CA 1
ATOM 766 C C . GLU A 1 94 ? 7.056 -8.402 -3.442 1.00 85.12 94 GLU A C 1
ATOM 768 O O . GLU A 1 94 ? 8.103 -8.775 -2.918 1.00 85.12 94 GLU A O 1
ATOM 773 N N . ASP A 1 95 ? 6.032 -7.920 -2.742 1.00 80.44 95 ASP A N 1
ATOM 774 C CA . ASP A 1 95 ? 5.965 -7.918 -1.280 1.00 80.44 95 ASP A CA 1
ATOM 775 C C . ASP A 1 95 ? 4.589 -8.428 -0.824 1.00 80.44 95 ASP A C 1
ATOM 777 O O . ASP A 1 95 ? 3.583 -8.332 -1.538 1.00 80.44 95 ASP A O 1
ATOM 781 N N . TYR A 1 96 ? 4.538 -8.986 0.381 1.00 81.00 96 TYR A N 1
ATOM 782 C CA . TYR A 1 96 ? 3.315 -9.484 1.001 1.00 81.00 96 TYR A CA 1
ATOM 783 C C . TYR A 1 96 ? 3.046 -8.698 2.276 1.00 81.00 96 TYR A C 1
ATOM 785 O O . TYR A 1 96 ? 3.915 -8.553 3.136 1.00 81.00 96 TYR A O 1
ATOM 793 N N . PHE A 1 97 ? 1.818 -8.213 2.433 1.00 75.50 97 PHE A N 1
ATOM 794 C CA . PHE A 1 97 ? 1.423 -7.491 3.636 1.00 75.50 97 PHE A CA 1
ATOM 795 C C . PHE A 1 97 ? 0.030 -7.900 4.101 1.00 75.50 97 PHE A C 1
ATOM 797 O O . PHE A 1 97 ? -0.836 -8.279 3.314 1.00 75.50 97 PHE A O 1
ATOM 804 N N . TYR A 1 98 ? -0.181 -7.808 5.412 1.00 67.00 98 TYR A N 1
ATOM 805 C CA . TYR A 1 98 ? -1.497 -7.958 6.015 1.00 67.00 98 TYR A CA 1
ATOM 806 C C . TYR A 1 98 ? -2.083 -6.575 6.286 1.00 67.00 98 TYR A C 1
ATOM 808 O O . TYR A 1 98 ? -1.547 -5.814 7.098 1.00 67.00 98 TYR A O 1
ATOM 816 N N . ASP A 1 99 ? -3.175 -6.244 5.605 1.00 62.91 99 ASP A N 1
ATOM 817 C CA . ASP A 1 99 ? -3.878 -4.982 5.788 1.00 62.91 99 ASP A CA 1
ATOM 818 C C . ASP A 1 99 ? -4.930 -5.107 6.889 1.00 62.91 99 ASP A C 1
ATOM 820 O O . ASP A 1 99 ? -5.889 -5.876 6.786 1.00 62.91 99 ASP A O 1
ATOM 824 N N . TYR A 1 100 ? -4.732 -4.331 7.951 1.00 53.47 100 TYR A N 1
ATOM 825 C CA . TYR A 1 100 ? -5.711 -4.114 9.017 1.00 53.47 100 TYR A CA 1
ATOM 826 C C . TYR A 1 100 ? -5.814 -2.631 9.426 1.00 53.47 100 TYR A C 1
ATOM 828 O O . TYR A 1 100 ? -6.613 -2.294 10.304 1.00 53.47 100 TYR A O 1
ATOM 836 N N . ARG A 1 101 ? -4.978 -1.755 8.840 1.00 58.50 101 ARG A N 1
ATOM 837 C CA . ARG A 1 101 ? -4.737 -0.338 9.186 1.00 58.50 101 ARG A CA 1
ATOM 838 C C . ARG A 1 101 ? -4.069 0.376 8.014 1.00 58.50 101 ARG A C 1
ATOM 840 O O . ARG A 1 101 ? -3.514 -0.274 7.139 1.00 58.50 101 ARG A O 1
ATOM 847 N N . VAL A 1 102 ? -4.016 1.709 8.085 1.00 57.00 102 VAL A N 1
ATOM 848 C CA . VAL A 1 102 ? -3.201 2.509 7.160 1.00 57.00 102 VAL A CA 1
ATOM 849 C C . VAL A 1 102 ? -1.733 2.079 7.204 1.00 57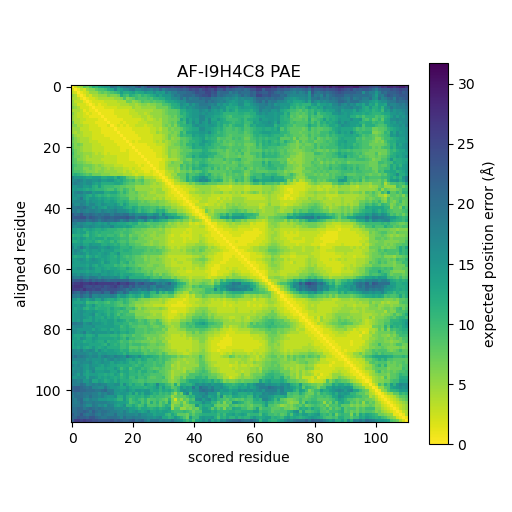.00 102 VAL A C 1
ATOM 851 O O . VAL A 1 102 ? -1.070 2.243 8.232 1.00 57.00 102 VAL A O 1
ATOM 854 N N . LEU A 1 103 ? -1.244 1.529 6.092 1.00 61.19 103 LEU A N 1
ATOM 855 C CA . LEU A 1 103 ? 0.127 1.051 5.931 1.00 61.19 103 LEU A CA 1
ATOM 856 C C . LEU A 1 103 ? 0.930 2.038 5.077 1.00 61.19 103 LEU A C 1
ATOM 858 O O . LEU A 1 103 ? 0.464 2.464 4.022 1.00 61.19 103 LEU A O 1
ATOM 862 N N . TRP A 1 104 ? 2.142 2.364 5.529 1.00 58.97 104 TRP A N 1
ATOM 863 C CA . TRP A 1 104 ? 3.110 3.170 4.788 1.00 58.97 104 TRP A CA 1
ATOM 864 C C . TRP A 1 104 ? 4.238 2.272 4.285 1.00 58.97 104 TRP A C 1
ATOM 866 O O . TRP A 1 104 ? 4.879 1.583 5.084 1.00 58.97 104 TRP A O 1
ATOM 876 N N . ARG A 1 105 ? 4.494 2.280 2.976 1.00 63.88 105 ARG A N 1
ATOM 877 C CA . ARG A 1 105 ? 5.613 1.549 2.364 1.00 63.88 105 ARG A CA 1
ATOM 878 C C . ARG A 1 105 ? 6.485 2.476 1.526 1.00 63.88 105 ARG A C 1
ATOM 880 O O . ARG A 1 105 ? 5.974 3.324 0.801 1.00 63.88 105 ARG A O 1
ATOM 887 N N . TYR A 1 106 ? 7.795 2.295 1.644 1.00 61.31 106 TYR A N 1
ATOM 888 C CA . TYR A 1 106 ? 8.791 2.939 0.798 1.00 61.31 106 TYR A CA 1
ATOM 889 C C . TYR A 1 106 ? 9.371 1.894 -0.145 1.00 61.31 106 TYR A C 1
ATOM 891 O O . TYR A 1 106 ? 9.796 0.837 0.321 1.00 61.31 106 TYR A O 1
ATOM 899 N N . LEU A 1 107 ? 9.386 2.194 -1.440 1.00 64.69 107 LEU A N 1
ATOM 900 C CA . LEU A 1 107 ? 10.031 1.370 -2.452 1.00 64.69 107 LEU A CA 1
ATOM 901 C C . LEU A 1 107 ? 10.924 2.285 -3.298 1.00 64.69 107 LEU A C 1
ATOM 903 O O . LEU A 1 107 ? 10.431 3.080 -4.098 1.00 64.69 107 LEU A O 1
ATOM 907 N N . GLY A 1 108 ? 12.230 2.208 -3.049 1.00 57.62 108 GLY A N 1
ATOM 908 C CA . GLY A 1 108 ? 13.258 2.867 -3.849 1.00 57.62 108 GLY A CA 1
ATOM 909 C C . GLY A 1 108 ? 13.831 1.870 -4.841 1.00 57.62 108 GLY A C 1
ATOM 910 O O . GLY A 1 108 ? 14.122 0.731 -4.468 1.00 57.62 108 GLY A O 1
ATOM 911 N N . TYR A 1 109 ? 13.955 2.286 -6.094 1.00 62.62 109 TYR A N 1
ATOM 912 C CA . TYR A 1 109 ? 14.511 1.457 -7.151 1.00 62.62 109 TYR A CA 1
ATOM 913 C C . TYR A 1 109 ? 15.590 2.239 -7.884 1.00 62.62 109 TYR A C 1
ATOM 915 O O . TYR A 1 109 ? 15.295 3.275 -8.480 1.00 62.62 109 TYR A O 1
ATOM 923 N N . SER A 1 110 ? 16.811 1.715 -7.881 1.00 55.28 110 SER A N 1
ATOM 924 C CA . SER A 1 110 ? 17.889 2.181 -8.744 1.00 55.28 110 SER A CA 1
ATOM 925 C C . SER A 1 110 ? 18.172 1.126 -9.813 1.00 55.28 110 SER A C 1
ATOM 927 O O . SER A 1 110 ? 18.204 -0.074 -9.526 1.00 55.28 110 SER A O 1
ATOM 929 N N . ARG A 1 111 ? 18.335 1.578 -11.055 1.00 56.47 111 ARG A N 1
ATOM 930 C CA . ARG A 1 111 ? 19.063 0.846 -12.092 1.00 56.47 111 ARG A CA 1
ATOM 931 C C . ARG A 1 111 ? 20.339 1.608 -12.390 1.00 56.47 111 ARG A C 1
ATOM 933 O O . ARG A 1 111 ? 20.250 2.856 -12.451 1.00 56.47 111 ARG A O 1
#

Mean predicted aligned error: 8.84 Å

Sequence (111 aa):
MRKLKRIFFIVFLGILVCGILQQLYYKVKYEGNLIFYIANESLVDPAQLEIFIGGIKIIDEEIENGFHWYKRYSAKTTSGNHKIAVRMNGELAEDYFYDYRVLWRYLGYSR

Nearest PDB structures (foldseek):
  4v4d-assembly1_B  TM=5.330E-01  e=2.806E-03  Pelobacter acidigallici
  5a9h-assembly1_A-2  TM=5.642E-01  e=1.233E-01  Rattus norvegicus
  5t9a-assembly3_C  TM=5.432E-01  e=4.718E-01  Bacteroides uniformis
  5t9g-assembly1_A  TM=5.495E-01  e=7.687E-01  Bacteroides uniformis
  5t9g-assembly2_B  TM=5.477E-01  e=1.331E+00  Bacteroides uniformis

Foldseek 3Di:
DVVVVVVVVVVVVVVVVVVVVVQVVCCVVQVALEKEWEAALEPADWKFKWKDKQNHTDDTDTGDHDNPDIDMDHDHDDAAKIKMWIAINNDIDIDIDGGPGRDYYYDYDYD

Organism: NCBI:txid997884